Protein AF-A0A060C9I7-F1 (afdb_monomer)

Radius of gyration: 13.6 Å; Cα contacts (8 Å, |Δi|>4): 96; chains: 1; bounding box: 38×22×38 Å

Nearest PDB structures (foldseek):
  5wb4-assembly1_E  TM=7.061E-01  e=2.476E+00  Thermoanaerobacter italicus Ab9

pLDDT: mean 88.02, std 13.49, range [33.12, 97.06]

Secondary structure (DSSP, 8-state):
--------EEEETTEEEE--SSHHHHHHHHSGGG-PPPS-EEEE-HHHHHHHHH-HHHHHHHHH-SEEEE-SHHHHHHHHHHTT-

Solvent-accessible surface area (backbone atoms only — not comparable to full-atom values): 5157 Å² total; per-residue (Å²): 131,84,74,78,76,80,68,48,73,42,77,56,92,91,46,70,26,46,50,63,92,44,70,67,56,42,48,50,69,44,33,54,90,85,43,74,66,83,79,44,79,44,78,40,30,62,68,55,60,53,47,41,74,76,32,66,71,57,29,53,57,58,68,70,37,77,37,36,30,67,30,62,70,67,37,50,49,51,51,59,58,62,72,73,110

Structure (mmCIF, N/CA/C/O backbone):
data_AF-A0A060C9I7-F1
#
_entry.id   AF-A0A060C9I7-F1
#
loop_
_atom_site.group_PDB
_atom_site.id
_atom_site.type_symbol
_atom_site.label_atom_id
_atom_site.label_alt_id
_atom_site.label_comp_id
_atom_site.label_asym_id
_atom_site.label_entity_id
_atom_site.label_seq_id
_atom_site.pdbx_PDB_ins_code
_atom_site.Cartn_x
_atom_site.Cartn_y
_atom_site.Cartn_z
_atom_site.occupancy
_atom_site.B_iso_or_equiv
_atom_site.auth_seq_id
_atom_site.auth_comp_id
_atom_site.auth_asym_id
_atom_site.auth_atom_id
_atom_site.pdbx_PDB_model_num
ATOM 1 N N . MET A 1 1 ? 21.966 -9.044 -16.189 1.00 33.12 1 MET A N 1
ATOM 2 C CA . MET A 1 1 ? 21.127 -9.661 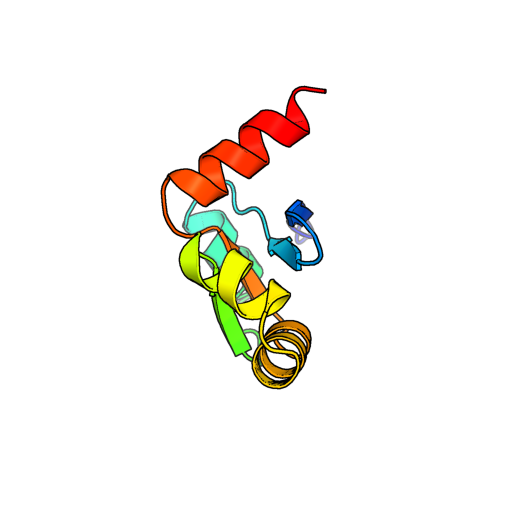-15.138 1.00 33.12 1 MET A CA 1
ATOM 3 C C . MET A 1 1 ? 20.206 -8.572 -14.609 1.00 33.12 1 MET A C 1
ATOM 5 O O . MET A 1 1 ? 20.721 -7.594 -14.089 1.00 33.12 1 MET A O 1
ATOM 9 N N . LYS A 1 2 ? 18.886 -8.650 -14.841 1.00 37.62 2 LYS A N 1
ATOM 10 C CA . LYS A 1 2 ? 17.940 -7.695 -14.239 1.00 37.62 2 LYS A CA 1
ATOM 11 C C . LYS A 1 2 ? 17.901 -8.005 -12.750 1.00 37.62 2 LYS A C 1
ATOM 13 O O . LYS A 1 2 ? 17.399 -9.056 -12.368 1.00 37.62 2 LYS A O 1
ATOM 18 N N . THR A 1 3 ? 18.494 -7.140 -11.939 1.00 41.34 3 THR A N 1
ATOM 19 C CA . THR A 1 3 ? 18.332 -7.167 -10.490 1.00 41.34 3 THR A CA 1
ATOM 20 C C . THR A 1 3 ? 16.833 -7.148 -10.227 1.00 41.34 3 THR A C 1
ATOM 22 O O . THR A 1 3 ? 16.171 -6.178 -10.588 1.00 41.34 3 THR A O 1
ATOM 25 N N . THR A 1 4 ? 16.274 -8.230 -9.689 1.00 50.53 4 THR A N 1
ATOM 26 C CA . THR A 1 4 ? 14.925 -8.199 -9.128 1.00 50.53 4 THR A CA 1
ATOM 27 C C . THR A 1 4 ? 14.958 -7.108 -8.068 1.00 50.53 4 THR A C 1
ATOM 29 O O . THR A 1 4 ? 15.598 -7.273 -7.031 1.00 50.53 4 THR A O 1
ATOM 32 N N . LEU A 1 5 ? 14.402 -5.940 -8.386 1.00 67.00 5 LEU A N 1
ATOM 33 C CA . LEU A 1 5 ? 14.350 -4.807 -7.476 1.00 67.00 5 LEU A CA 1
ATOM 34 C C . LEU A 1 5 ? 13.424 -5.220 -6.344 1.00 67.00 5 LEU A C 1
ATOM 36 O O . 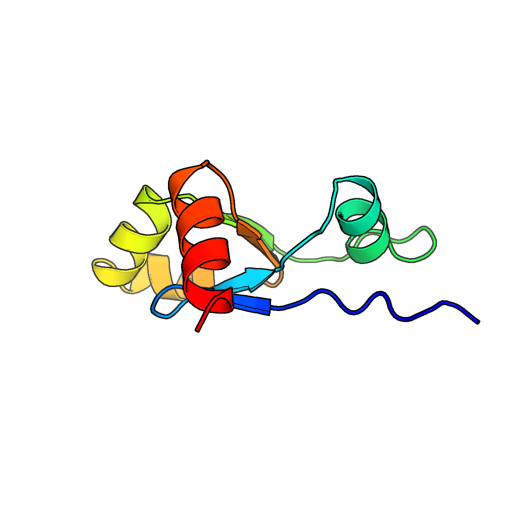LEU A 1 5 ? 12.205 -5.215 -6.489 1.00 67.00 5 LEU A O 1
ATOM 40 N N . MET A 1 6 ? 14.020 -5.703 -5.259 1.00 82.06 6 MET A N 1
ATOM 41 C CA . MET A 1 6 ? 13.282 -6.151 -4.096 1.00 82.06 6 MET A CA 1
ATOM 42 C C . MET A 1 6 ? 12.574 -4.927 -3.511 1.00 82.06 6 MET A C 1
ATOM 44 O O . MET A 1 6 ? 13.213 -4.038 -2.944 1.00 82.06 6 MET A O 1
ATOM 48 N N . VAL A 1 7 ? 11.259 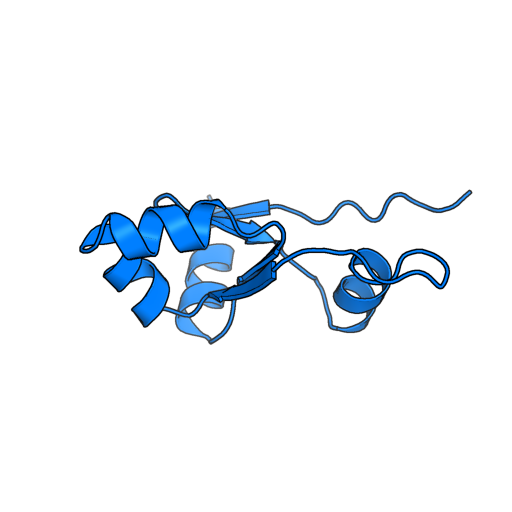-4.851 -3.710 1.00 90.50 7 VAL A N 1
ATOM 49 C CA . VAL A 1 7 ? 10.433 -3.804 -3.115 1.00 90.50 7 VAL A CA 1
ATOM 50 C C . VAL A 1 7 ? 10.151 -4.231 -1.675 1.00 90.50 7 VAL A C 1
ATOM 52 O O . VAL A 1 7 ? 9.528 -5.273 -1.480 1.00 90.50 7 VAL A O 1
ATOM 55 N N . PRO A 1 8 ? 10.634 -3.498 -0.656 1.00 91.56 8 PRO A N 1
ATOM 56 C CA . PRO A 1 8 ? 10.325 -3.834 0.723 1.00 91.56 8 PRO A CA 1
ATOM 57 C C . PRO A 1 8 ? 8.826 -3.672 0.972 1.00 91.56 8 PRO A C 1
ATOM 59 O O . PRO A 1 8 ? 8.204 -2.731 0.480 1.00 91.56 8 PRO A O 1
ATOM 62 N N . GLU A 1 9 ? 8.269 -4.562 1.781 1.00 92.88 9 GLU A N 1
ATOM 63 C CA . GLU A 1 9 ? 6.901 -4.456 2.272 1.00 92.88 9 GLU A CA 1
ATOM 64 C C . GLU A 1 9 ? 6.902 -4.045 3.740 1.00 92.88 9 GLU A C 1
ATOM 66 O O . GLU A 1 9 ? 7.684 -4.537 4.557 1.00 92.88 9 GLU A O 1
ATOM 71 N N . TYR A 1 10 ? 6.000 -3.133 4.080 1.00 92.50 10 TYR A N 1
ATOM 72 C CA . TYR A 1 10 ? 5.807 -2.642 5.429 1.00 92.50 10 TYR A CA 1
ATOM 73 C C . TYR A 1 10 ? 4.384 -2.912 5.872 1.00 92.50 10 TYR A C 1
ATOM 75 O O . TYR A 1 10 ? 3.423 -2.529 5.205 1.00 92.50 10 TYR A O 1
ATOM 83 N N . ARG A 1 11 ? 4.251 -3.525 7.045 1.00 92.00 11 ARG A N 1
ATOM 84 C CA . ARG A 1 11 ? 2.947 -3.739 7.654 1.00 92.00 11 ARG A CA 1
ATOM 85 C C . ARG A 1 11 ? 2.527 -2.514 8.454 1.00 92.00 11 ARG A C 1
ATOM 87 O O . ARG A 1 11 ? 3.223 -2.094 9.384 1.00 92.00 11 ARG A O 1
ATOM 94 N N . ILE A 1 12 ? 1.361 -1.974 8.119 1.00 90.56 12 ILE A N 1
ATOM 95 C CA . ILE A 1 12 ? 0.676 -0.940 8.893 1.00 90.56 12 ILE A CA 1
ATOM 96 C C . ILE A 1 12 ? -0.677 -1.514 9.278 1.00 90.56 12 ILE A C 1
ATOM 98 O O . ILE A 1 12 ? -1.531 -1.724 8.422 1.00 90.56 12 ILE A O 1
ATOM 102 N N . ARG A 1 13 ? -0.866 -1.789 10.574 1.00 89.94 13 ARG A N 1
ATOM 103 C CA . ARG A 1 13 ? -2.051 -2.504 11.073 1.00 89.94 13 ARG A CA 1
ATOM 104 C C . ARG A 1 13 ? -2.211 -3.853 10.351 1.00 89.94 13 ARG A C 1
ATOM 106 O O . ARG A 1 13 ? -1.372 -4.744 10.519 1.00 89.94 13 ARG A O 1
ATOM 113 N N . HIS A 1 14 ? -3.271 -4.010 9.565 1.00 91.00 14 HIS A N 1
ATOM 114 C CA . HIS A 1 14 ? -3.570 -5.208 8.787 1.00 91.00 14 HIS A CA 1
ATOM 115 C C . HIS A 1 14 ? -3.172 -5.092 7.304 1.00 91.00 14 HIS A C 1
ATOM 117 O O . HIS A 1 14 ? -3.223 -6.099 6.609 1.00 91.00 14 HIS A O 1
ATO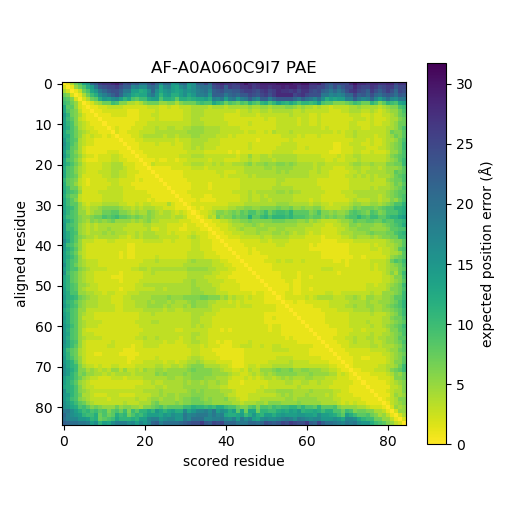M 123 N N . LEU A 1 15 ? -2.723 -3.920 6.840 1.00 93.88 15 LEU A N 1
ATOM 124 C CA . LEU A 1 15 ? -2.359 -3.675 5.443 1.00 93.88 15 LEU A CA 1
ATOM 125 C C . LEU A 1 15 ? -0.865 -3.916 5.193 1.00 93.88 15 LEU A C 1
ATOM 127 O O . LEU A 1 15 ? -0.014 -3.461 5.967 1.00 93.88 15 LEU A O 1
ATOM 131 N N . ASN A 1 16 ? -0.558 -4.566 4.069 1.00 93.88 16 ASN A N 1
ATOM 132 C CA . ASN A 1 16 ? 0.795 -4.671 3.523 1.00 93.88 16 ASN A CA 1
ATOM 133 C C . ASN A 1 16 ? 1.009 -3.567 2.488 1.00 93.88 16 ASN A C 1
ATOM 135 O O . ASN A 1 16 ? 0.230 -3.432 1.542 1.00 93.88 16 ASN A O 1
ATOM 139 N N . ILE A 1 17 ? 2.051 -2.765 2.694 1.00 93.94 17 ILE A N 1
ATOM 140 C CA . ILE A 1 17 ? 2.331 -1.563 1.913 1.00 93.94 17 ILE A CA 1
ATOM 141 C C . ILE A 1 17 ? 3.706 -1.677 1.261 1.00 93.94 17 ILE A C 1
ATOM 143 O O . ILE A 1 17 ? 4.714 -1.841 1.948 1.00 93.94 17 ILE A O 1
ATOM 147 N N . LEU A 1 18 ? 3.755 -1.519 -0.056 1.00 94.56 18 LEU A N 1
ATOM 148 C CA . LEU A 1 18 ? 4.974 -1.446 -0.849 1.00 94.56 18 LEU A CA 1
ATOM 149 C C . LEU A 1 18 ? 5.753 -0.167 -0.530 1.00 94.56 18 LEU A C 1
ATOM 151 O O . LEU A 1 18 ? 5.219 0.946 -0.493 1.00 94.56 18 LEU A O 1
ATOM 155 N N . GLY A 1 19 ? 7.050 -0.340 -0.312 1.00 90.50 19 GLY A N 1
ATOM 156 C CA . GLY A 1 19 ? 7.984 0.702 0.066 1.00 90.50 19 GLY A CA 1
ATOM 157 C C . GLY A 1 19 ? 8.943 1.075 -1.054 1.00 90.50 19 GLY A C 1
ATOM 158 O O . GLY A 1 19 ? 10.051 0.549 -1.140 1.00 90.50 19 GLY A O 1
ATOM 159 N N . TRP A 1 20 ? 8.588 2.046 -1.890 1.00 91.44 20 TRP A N 1
ATOM 160 C CA . TRP A 1 20 ? 9.538 2.556 -2.877 1.00 91.44 20 TRP A CA 1
ATOM 161 C C . TRP A 1 20 ? 10.466 3.617 -2.283 1.00 91.44 20 TRP A C 1
ATOM 163 O O . TRP A 1 20 ? 10.022 4.583 -1.667 1.00 91.44 20 TRP A O 1
ATOM 173 N N . ARG A 1 21 ? 11.778 3.471 -2.512 1.00 87.44 21 ARG A N 1
ATOM 174 C CA . ARG A 1 21 ? 12.787 4.459 -2.088 1.00 87.44 21 ARG A CA 1
ATOM 175 C C . ARG A 1 21 ? 12.638 5.818 -2.783 1.00 87.44 21 ARG A C 1
ATOM 177 O O . ARG A 1 21 ? 13.022 6.834 -2.213 1.00 87.44 21 ARG A O 1
ATOM 184 N N . ASN A 1 22 ? 12.141 5.827 -4.020 1.00 89.38 22 ASN A N 1
ATOM 185 C CA . ASN A 1 22 ? 11.891 7.010 -4.843 1.00 89.38 22 ASN A CA 1
ATOM 186 C C . ASN A 1 22 ? 10.984 6.650 -6.037 1.00 89.38 22 ASN A C 1
ATOM 188 O O . ASN A 1 22 ? 10.666 5.480 -6.254 1.00 89.38 22 ASN A O 1
ATOM 192 N N . MET A 1 23 ? 10.608 7.661 -6.826 1.00 90.69 23 MET A N 1
ATOM 193 C CA . MET A 1 23 ? 9.761 7.500 -8.015 1.00 90.69 23 MET A CA 1
ATOM 194 C C . MET A 1 23 ? 10.374 6.558 -9.061 1.00 90.69 23 MET A C 1
ATOM 196 O O . MET A 1 23 ? 9.663 5.740 -9.633 1.00 90.69 23 MET A O 1
ATOM 200 N N . ALA A 1 24 ? 11.691 6.629 -9.290 1.00 91.62 24 ALA A N 1
ATOM 201 C CA . ALA A 1 24 ? 12.363 5.766 -10.263 1.00 91.62 24 ALA A CA 1
ATOM 202 C C . ALA A 1 24 ? 12.216 4.284 -9.890 1.00 91.62 24 ALA A C 1
ATOM 204 O O . ALA A 1 24 ? 11.851 3.473 -10.731 1.00 91.62 24 ALA A O 1
ATOM 205 N N . HIS A 1 25 ? 12.389 3.949 -8.610 1.00 91.56 25 HIS A N 1
ATOM 206 C CA . HIS A 1 25 ? 12.187 2.590 -8.112 1.00 91.56 25 HIS A CA 1
ATOM 207 C C . HIS A 1 25 ? 10.735 2.118 -8.265 1.00 91.56 25 HIS A C 1
ATOM 209 O O . HIS A 1 25 ? 10.504 0.960 -8.601 1.00 91.56 25 HIS A O 1
ATOM 215 N N . ALA A 1 26 ? 9.761 3.011 -8.052 1.00 92.12 26 ALA A N 1
ATOM 216 C CA . ALA A 1 26 ? 8.354 2.703 -8.292 1.00 92.12 26 ALA A CA 1
ATOM 217 C C . ALA A 1 26 ? 8.110 2.360 -9.767 1.00 92.12 26 ALA A C 1
ATOM 219 O O . ALA A 1 26 ? 7.579 1.292 -10.065 1.00 92.12 26 ALA A O 1
ATOM 220 N N . LEU A 1 27 ? 8.576 3.213 -10.684 1.00 92.19 27 LEU A N 1
ATOM 221 C CA . LEU A 1 27 ? 8.434 3.006 -12.126 1.00 92.19 27 LEU A CA 1
ATOM 222 C C . LEU A 1 27 ? 9.134 1.731 -12.599 1.00 92.19 27 LEU A C 1
ATOM 224 O O . LEU A 1 27 ? 8.541 0.961 -13.341 1.00 92.19 27 LEU A O 1
ATOM 228 N N . GLU A 1 28 ? 10.354 1.460 -12.138 1.00 91.56 28 GLU A N 1
ATOM 229 C CA . GLU A 1 28 ? 11.069 0.228 -12.489 1.00 91.56 28 GLU A CA 1
ATOM 230 C C . GLU A 1 28 ? 10.332 -1.032 -12.003 1.00 91.56 28 GLU A C 1
ATOM 232 O O . GLU A 1 28 ? 10.360 -2.056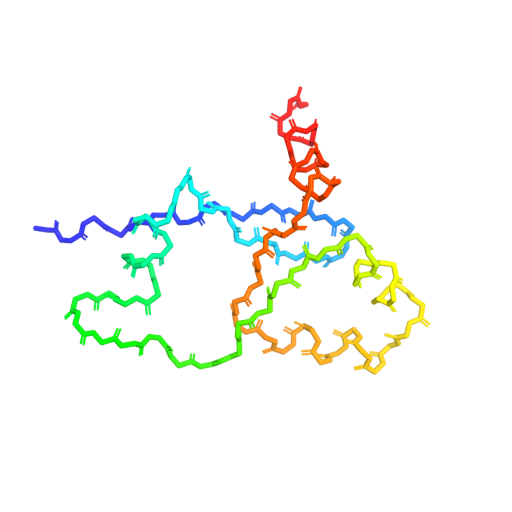 -12.686 1.00 91.56 28 GLU A O 1
ATOM 237 N N . SER A 1 29 ? 9.654 -0.956 -10.850 1.00 91.94 29 SER A N 1
ATOM 238 C CA . SER A 1 29 ? 8.877 -2.075 -10.300 1.00 91.94 29 SER A CA 1
ATOM 239 C C . SER A 1 29 ? 7.499 -2.261 -10.952 1.00 91.94 29 SER A C 1
ATOM 241 O O . SER A 1 29 ? 7.038 -3.392 -11.082 1.00 91.94 29 SER A O 1
ATOM 243 N N . LEU A 1 30 ? 6.847 -1.172 -11.378 1.00 92.81 30 LEU A N 1
ATOM 244 C CA . LEU A 1 30 ? 5.518 -1.188 -12.004 1.00 92.81 30 LEU A CA 1
ATOM 245 C C . LEU A 1 30 ? 5.579 -1.314 -13.531 1.00 92.81 30 LEU A C 1
ATOM 247 O O . LEU A 1 30 ? 4.588 -1.676 -14.154 1.00 92.81 30 LEU A O 1
ATOM 251 N N . TRP A 1 31 ? 6.724 -1.012 -14.141 1.00 92.81 31 TRP A N 1
ATOM 252 C CA . TRP A 1 31 ? 6.961 -1.101 -15.581 1.00 92.81 31 TRP A CA 1
ATOM 253 C C . TRP A 1 31 ? 8.243 -1.903 -15.885 1.00 92.81 31 TRP A C 1
ATOM 255 O O . TRP A 1 31 ? 9.177 -1.400 -16.528 1.00 92.81 31 TRP A O 1
ATOM 265 N N . PRO A 1 32 ? 8.364 -3.156 -15.404 1.00 88.94 32 PRO A N 1
ATOM 266 C CA . PRO A 1 32 ? 9.594 -3.916 -15.555 1.00 88.94 32 PRO A CA 1
ATOM 267 C C . PRO A 1 32 ? 9.869 -4.230 -17.029 1.00 88.94 32 PRO A C 1
ATOM 269 O O . PRO A 1 32 ? 9.223 -5.062 -17.661 1.00 88.94 32 PRO A O 1
ATOM 272 N N . GLY A 1 33 ? 10.908 -3.607 -17.586 1.00 84.81 33 GLY A N 1
ATOM 273 C CA . GLY A 1 33 ? 11.388 -3.940 -18.926 1.00 84.81 33 GLY A CA 1
ATOM 274 C C . GLY A 1 33 ? 10.464 -3.563 -20.074 1.00 84.81 33 GLY A C 1
ATOM 275 O O . GLY A 1 33 ? 10.475 -4.277 -21.071 1.00 84.81 33 GLY A O 1
ATOM 276 N N . GLY A 1 34 ? 9.693 -2.485 -19.950 1.00 86.81 34 GLY A N 1
ATOM 277 C CA . GLY A 1 34 ? 8.854 -2.018 -21.054 1.00 86.81 34 GLY A CA 1
ATOM 278 C C . GLY A 1 34 ? 7.387 -2.444 -20.967 1.00 86.81 34 GLY A C 1
ATOM 279 O O . GLY A 1 34 ? 6.624 -2.096 -21.860 1.00 86.81 34 GLY A O 1
ATOM 280 N N . VAL A 1 35 ? 6.994 -3.199 -19.936 1.00 89.69 35 VAL A N 1
ATOM 281 C CA . VAL A 1 35 ? 5.644 -3.763 -19.807 1.00 89.69 35 VAL A CA 1
ATOM 282 C C . VAL A 1 35 ? 5.017 -3.299 -18.499 1.00 89.69 35 VAL A C 1
ATOM 284 O O . VAL A 1 35 ? 5.599 -3.526 -17.441 1.00 89.69 35 VAL A O 1
ATOM 287 N N . LEU A 1 36 ? 3.831 -2.683 -18.565 1.00 91.62 36 LEU A N 1
ATOM 288 C CA . LEU A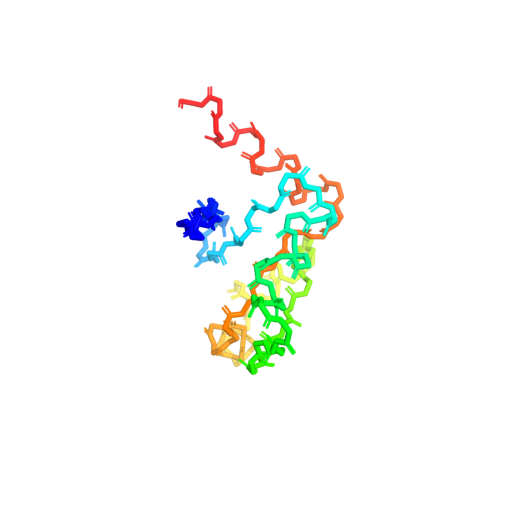 1 36 ? 3.070 -2.293 -17.374 1.00 91.62 36 LEU A CA 1
ATOM 289 C C . LEU A 1 36 ? 2.580 -3.524 -16.615 1.00 91.62 36 LEU A C 1
ATOM 291 O O . LEU A 1 36 ? 1.938 -4.410 -17.188 1.00 91.62 36 LEU A O 1
ATOM 295 N N . CYS A 1 37 ? 2.801 -3.519 -15.310 1.00 92.00 37 CYS A N 1
ATOM 296 C CA . CYS A 1 37 ? 2.132 -4.398 -14.372 1.00 92.00 37 CYS A CA 1
ATOM 297 C C . CYS A 1 37 ? 0.609 -4.195 -14.431 1.00 92.00 37 CYS A C 1
ATOM 299 O O . CYS A 1 37 ? 0.116 -3.069 -14.410 1.00 92.00 37 CYS A O 1
ATOM 301 N N . LYS A 1 38 ? -0.151 -5.290 -14.507 1.00 94.06 38 LYS A N 1
ATOM 302 C CA . LYS A 1 38 ? -1.621 -5.255 -14.497 1.00 94.06 38 LYS A CA 1
ATOM 303 C C . LYS A 1 38 ? -2.137 -5.372 -13.068 1.00 94.06 38 LYS A C 1
ATOM 305 O O . LYS A 1 38 ? -1.517 -6.057 -12.264 1.00 94.06 38 LYS A O 1
ATOM 310 N N . GLY A 1 39 ? -3.284 -4.761 -12.795 1.00 93.56 39 GLY A N 1
ATOM 311 C CA . GLY A 1 39 ? -3.942 -4.822 -11.492 1.00 93.56 39 GLY A CA 1
ATOM 312 C C . GLY A 1 39 ? -4.359 -3.445 -10.995 1.00 93.56 39 GLY A C 1
ATOM 313 O O . GLY A 1 39 ? -4.348 -2.463 -11.742 1.00 93.56 39 GLY A O 1
ATOM 314 N N . THR A 1 40 ? -4.714 -3.388 -9.719 1.00 95.88 40 THR A N 1
ATOM 315 C CA . THR A 1 40 ? -5.150 -2.181 -9.024 1.00 95.88 40 THR A CA 1
ATOM 316 C C . THR A 1 40 ? -4.012 -1.625 -8.179 1.00 95.88 40 THR A C 1
ATOM 318 O O . THR A 1 40 ? -3.426 -2.321 -7.348 1.00 95.88 40 THR A O 1
ATOM 321 N N . LEU A 1 41 ? -3.717 -0.341 -8.383 1.00 95.25 41 LEU A N 1
ATOM 322 C CA . LEU A 1 41 ? -2.772 0.424 -7.579 1.00 95.25 41 LEU A CA 1
ATOM 323 C C . LEU A 1 41 ? -3.536 1.370 -6.651 1.00 95.25 41 LEU A C 1
ATOM 325 O O . LEU A 1 41 ? -4.257 2.249 -7.119 1.00 95.25 41 LEU A O 1
ATOM 329 N N . ILE A 1 42 ? -3.348 1.216 -5.343 1.00 96.00 42 ILE A N 1
ATOM 330 C CA . ILE A 1 42 ? -4.000 2.037 -4.322 1.00 96.00 42 ILE A CA 1
ATOM 331 C C . ILE A 1 42 ? -2.965 2.868 -3.563 1.00 96.00 42 ILE A C 1
ATOM 333 O O . ILE A 1 42 ? -2.017 2.342 -2.974 1.00 96.00 42 ILE A O 1
ATOM 337 N N . ALA A 1 43 ? -3.207 4.177 -3.527 1.00 95.38 43 ALA A N 1
ATOM 338 C CA . ALA A 1 43 ? -2.547 5.111 -2.626 1.00 95.38 43 ALA A CA 1
ATOM 339 C C . ALA A 1 43 ? -3.179 5.016 -1.228 1.00 95.38 43 ALA A C 1
ATOM 341 O O . ALA A 1 43 ? -4.342 5.380 -1.039 1.00 95.38 43 ALA A O 1
ATOM 342 N N . ILE A 1 44 ? -2.427 4.521 -0.247 1.00 96.19 44 ILE A N 1
ATOM 343 C CA . ILE A 1 44 ? -2.883 4.338 1.133 1.00 96.19 44 ILE A CA 1
ATOM 344 C C . ILE A 1 44 ? -2.434 5.524 1.983 1.00 96.19 44 ILE A C 1
ATOM 346 O O . ILE A 1 44 ? -1.268 5.631 2.363 1.00 96.19 44 ILE A O 1
ATOM 350 N N . ASN A 1 45 ? -3.390 6.386 2.316 1.00 94.00 45 ASN A N 1
ATOM 351 C CA . ASN A 1 45 ? -3.256 7.468 3.287 1.00 94.00 45 ASN A CA 1
ATOM 352 C C . ASN A 1 45 ? -3.912 7.089 4.632 1.00 94.00 45 ASN A C 1
ATOM 354 O O . ASN A 1 45 ? -4.464 6.002 4.790 1.00 94.00 45 ASN A O 1
ATOM 358 N N . ALA A 1 46 ? -3.820 7.969 5.635 1.00 93.38 46 ALA A N 1
ATOM 359 C CA . ALA A 1 46 ? -4.243 7.645 7.002 1.00 93.38 46 ALA A CA 1
ATOM 360 C C . ALA A 1 46 ? -5.747 7.349 7.122 1.00 93.38 46 ALA A C 1
ATOM 362 O O . ALA A 1 46 ? -6.123 6.416 7.820 1.00 93.38 46 ALA A O 1
ATOM 363 N N . GLU A 1 47 ? -6.590 8.106 6.420 1.00 94.88 47 GLU A N 1
ATOM 364 C CA . GLU A 1 47 ? -8.040 7.872 6.377 1.00 94.88 47 GLU A CA 1
ATOM 365 C C . GLU A 1 47 ? -8.372 6.470 5.847 1.00 94.88 47 GLU A C 1
ATOM 367 O O . GLU A 1 47 ? -9.210 5.794 6.430 1.00 94.88 47 GLU A O 1
ATOM 372 N N . LYS A 1 48 ? -7.673 5.982 4.810 1.00 94.94 48 LYS A N 1
ATOM 373 C CA . LYS A 1 48 ? -7.941 4.659 4.231 1.00 94.94 48 LYS A CA 1
ATOM 374 C C . LYS A 1 48 ? -7.572 3.546 5.194 1.00 94.94 48 LYS A C 1
ATOM 376 O O . LYS A 1 48 ? -8.315 2.582 5.285 1.00 94.94 48 LYS A O 1
ATOM 381 N N . VAL A 1 49 ? -6.483 3.710 5.951 1.00 94.06 49 VAL A N 1
ATOM 382 C CA . VAL A 1 49 ? -6.124 2.764 7.018 1.00 94.06 49 VAL A CA 1
ATOM 383 C C . VAL A 1 49 ? -7.265 2.642 8.030 1.00 94.06 49 VAL A C 1
ATOM 385 O O . VAL A 1 49 ? -7.629 1.528 8.384 1.00 94.06 49 VAL A O 1
ATOM 388 N N . LEU A 1 50 ? -7.848 3.766 8.459 1.00 94.94 50 LEU A N 1
ATOM 389 C CA . LEU A 1 50 ? -8.935 3.767 9.443 1.00 94.94 50 LEU A CA 1
ATOM 390 C C . LEU A 1 50 ? -10.226 3.172 8.862 1.00 94.94 50 LEU A C 1
ATOM 392 O O . LEU A 1 50 ? -10.811 2.283 9.466 1.00 94.94 50 LEU A O 1
ATOM 396 N N . VAL A 1 51 ? -10.623 3.574 7.651 1.00 96.38 51 VAL A N 1
ATOM 397 C CA . VAL A 1 51 ? -11.841 3.052 7.005 1.00 96.38 51 VAL A CA 1
ATOM 398 C C . VAL A 1 51 ? -11.763 1.539 6.789 1.00 96.38 51 VAL A C 1
ATOM 400 O O . VAL A 1 51 ? -12.755 0.851 6.990 1.00 96.38 51 VAL A O 1
ATOM 403 N N . THR A 1 52 ? -10.594 0.990 6.444 1.00 95.88 52 THR A N 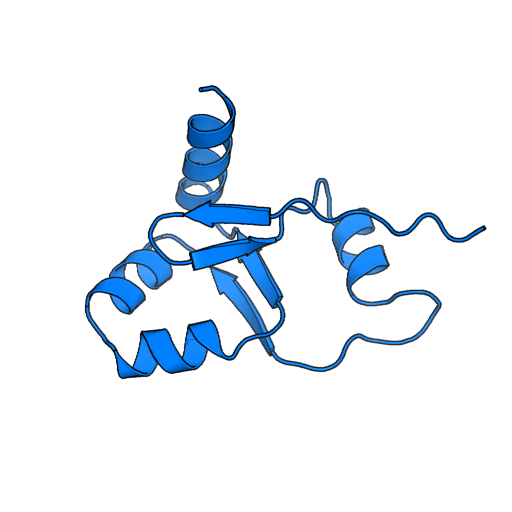1
ATOM 404 C CA . THR A 1 52 ? -10.425 -0.471 6.317 1.00 95.88 52 THR A CA 1
ATOM 405 C C . THR A 1 52 ? -10.498 -1.226 7.649 1.00 95.88 52 THR A C 1
ATOM 407 O O . THR A 1 52 ? -10.660 -2.443 7.650 1.00 95.88 52 THR A O 1
ATOM 410 N N . GLU A 1 53 ? -10.351 -0.546 8.792 1.00 93.94 53 GLU A N 1
ATOM 411 C CA . GLU A 1 53 ? -10.590 -1.156 10.108 1.00 93.94 53 GLU A CA 1
ATOM 412 C C . GLU A 1 53 ? -12.091 -1.207 10.438 1.00 93.94 53 GLU A C 1
ATOM 414 O O . GLU A 1 53 ? -12.530 -2.172 11.064 1.00 93.94 53 GLU A O 1
ATOM 419 N N . ASP A 1 54 ? -12.860 -0.219 9.974 1.00 96.12 54 ASP A N 1
ATOM 420 C CA . ASP A 1 54 ? -14.280 -0.052 10.308 1.00 96.12 54 ASP A CA 1
ATOM 421 C C . ASP A 1 54 ? -15.241 -0.697 9.287 1.00 96.12 54 ASP A C 1
ATOM 423 O O . ASP A 1 54 ? -16.357 -1.076 9.649 1.00 96.12 54 ASP A O 1
ATOM 427 N N . ASP A 1 55 ? -14.829 -0.846 8.023 1.00 97.06 55 ASP A N 1
ATOM 428 C CA . ASP A 1 55 ? -15.662 -1.354 6.926 1.00 97.06 55 ASP A CA 1
ATOM 429 C C . ASP A 1 55 ? -15.027 -2.573 6.233 1.00 97.06 55 ASP A C 1
ATOM 431 O O . ASP A 1 55 ? -14.022 -2.477 5.520 1.00 97.06 55 ASP A O 1
ATOM 435 N N . ASN A 1 56 ? -15.665 -3.736 6.407 1.00 95.12 56 ASN A N 1
ATOM 436 C CA . ASN A 1 56 ? -15.213 -5.000 5.824 1.00 95.12 56 ASN A CA 1
ATOM 437 C C . ASN A 1 56 ? -15.280 -5.021 4.291 1.00 95.12 56 ASN A C 1
ATOM 439 O O . ASN A 1 56 ? -14.406 -5.617 3.670 1.00 95.12 56 ASN A O 1
ATOM 443 N N . ALA A 1 57 ? -16.266 -4.372 3.667 1.00 96.12 57 ALA A N 1
ATOM 444 C CA . ALA A 1 57 ? -16.380 -4.362 2.209 1.00 96.12 57 ALA A CA 1
ATOM 445 C C . ALA A 1 57 ? -15.249 -3.535 1.583 1.00 96.12 57 ALA A C 1
ATOM 447 O O . ALA A 1 57 ? -14.645 -3.935 0.585 1.00 96.12 57 ALA A O 1
ATOM 448 N N . ILE A 1 58 ? -14.906 -2.403 2.206 1.00 95.44 58 ILE A N 1
ATOM 449 C CA . ILE A 1 58 ? -13.747 -1.604 1.791 1.00 95.44 58 ILE A CA 1
ATOM 450 C C . ILE A 1 58 ? -12.447 -2.358 2.055 1.00 95.44 58 ILE A C 1
ATOM 452 O O . ILE A 1 58 ? -11.547 -2.339 1.214 1.00 95.44 58 ILE A O 1
ATOM 456 N N . ARG A 1 59 ? -12.344 -3.054 3.189 1.00 95.62 59 ARG A N 1
ATOM 457 C CA . ARG A 1 59 ? -11.184 -3.890 3.494 1.00 95.62 59 ARG A CA 1
ATOM 458 C C . ARG A 1 59 ? -10.966 -4.975 2.446 1.00 95.62 59 ARG A C 1
ATOM 460 O O . ARG A 1 59 ? -9.857 -5.085 1.938 1.00 95.62 59 ARG A O 1
ATOM 467 N N . GLU A 1 60 ? -12.005 -5.721 2.082 1.00 95.50 60 GLU A N 1
ATOM 468 C CA . GLU A 1 60 ? -11.928 -6.751 1.041 1.00 95.50 60 GLU A CA 1
ATOM 469 C C . GLU A 1 60 ? -11.487 -6.157 -0.303 1.00 95.50 60 GLU A C 1
ATOM 471 O O . GLU A 1 60 ? -10.589 -6.694 -0.952 1.00 95.50 60 GLU 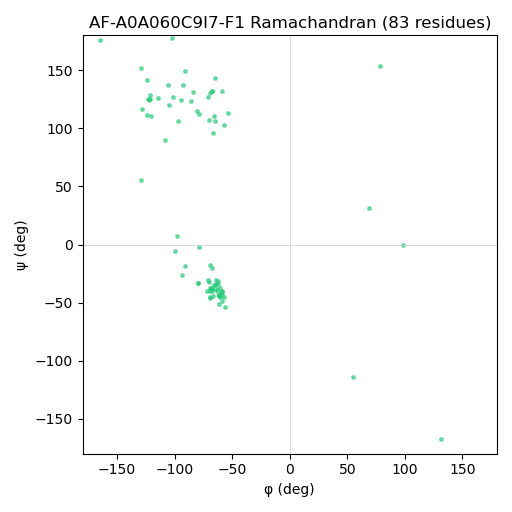A O 1
ATOM 476 N N . LEU A 1 61 ? -12.037 -5.000 -0.690 1.00 95.00 61 LEU A N 1
ATOM 477 C CA . LEU A 1 61 ? -11.641 -4.305 -1.917 1.00 95.00 61 LEU A CA 1
ATOM 478 C C . LEU A 1 61 ? -10.159 -3.901 -1.906 1.00 95.00 61 LEU A C 1
ATOM 480 O O . LEU A 1 61 ? -9.456 -4.063 -2.904 1.00 95.00 61 LEU A O 1
ATOM 484 N N . VAL A 1 62 ? -9.674 -3.373 -0.780 1.00 95.44 62 VAL A N 1
ATOM 485 C CA . VAL A 1 62 ? -8.267 -2.986 -0.619 1.00 95.44 62 VAL A CA 1
ATOM 486 C C . VAL A 1 62 ? -7.362 -4.217 -0.583 1.00 95.44 62 VAL A C 1
ATOM 488 O O . VAL A 1 62 ? -6.266 -4.190 -1.147 1.00 95.44 62 VAL A O 1
ATOM 491 N N . ASP A 1 63 ? -7.800 -5.310 0.036 1.00 93.88 63 ASP A N 1
ATOM 492 C CA . ASP A 1 63 ? -7.047 -6.559 0.116 1.00 93.88 63 ASP A CA 1
ATOM 493 C C . ASP A 1 63 ? -6.853 -7.200 -1.266 1.00 93.88 63 ASP A C 1
ATOM 495 O O . ASP A 1 63 ? -5.752 -7.681 -1.542 1.00 93.88 63 ASP A O 1
ATOM 499 N N . LEU A 1 64 ? -7.837 -7.080 -2.165 1.00 95.38 64 LEU A N 1
ATOM 500 C CA . LEU A 1 64 ? -7.751 -7.542 -3.557 1.00 95.38 64 LEU A CA 1
ATOM 501 C C . LEU A 1 64 ? -6.755 -6.758 -4.426 1.00 95.38 64 LEU A C 1
ATOM 503 O O . LEU A 1 64 ? -6.326 -7.271 -5.456 1.00 95.38 64 LEU A O 1
ATOM 507 N N . ALA A 1 65 ? -6.372 -5.538 -4.041 1.00 95.88 65 ALA A N 1
ATOM 508 C CA . ALA A 1 65 ? -5.429 -4.750 -4.827 1.00 95.88 65 ALA A CA 1
ATOM 509 C C . ALA A 1 65 ? -4.011 -5.336 -4.787 1.00 95.88 65 ALA A C 1
ATOM 511 O O . ALA A 1 65 ? -3.444 -5.568 -3.714 1.00 95.88 65 ALA A O 1
ATOM 512 N N . GLU A 1 66 ? -3.413 -5.497 -5.964 1.00 94.62 66 GLU A N 1
ATOM 513 C CA . GLU A 1 66 ? -2.075 -6.058 -6.151 1.00 94.62 66 GLU A CA 1
ATOM 514 C C . GLU A 1 66 ? -0.977 -5.104 -5.678 1.00 94.62 66 GLU A C 1
ATOM 516 O O . GLU A 1 66 ? 0.073 -5.542 -5.206 1.00 94.62 66 GLU A O 1
ATOM 521 N N . TYR A 1 67 ? -1.216 -3.793 -5.774 1.00 95.19 67 TYR A N 1
ATOM 522 C CA . TYR A 1 67 ? -0.230 -2.782 -5.421 1.00 95.19 67 TYR A CA 1
ATOM 523 C C . TYR A 1 67 ? -0.830 -1.771 -4.447 1.00 95.19 67 TYR A C 1
ATOM 525 O O . TYR A 1 67 ? -1.745 -1.020 -4.770 1.00 95.19 67 TYR A O 1
ATOM 533 N N . LYS A 1 68 ? -0.277 -1.711 -3.239 1.00 96.06 68 LYS A N 1
ATOM 534 C CA . LYS A 1 68 ? -0.651 -0.752 -2.193 1.00 96.06 68 LYS A CA 1
ATOM 535 C C . LYS A 1 68 ? 0.590 0.030 -1.808 1.00 96.06 68 LYS A C 1
ATOM 537 O O . LYS A 1 68 ? 1.578 -0.593 -1.441 1.00 96.06 68 LYS A O 1
ATOM 542 N N . TYR A 1 69 ? 0.574 1.357 -1.876 1.00 94.88 69 TYR A N 1
ATOM 543 C CA . TYR A 1 69 ? 1.739 2.172 -1.516 1.00 94.88 69 TYR A CA 1
ATOM 544 C C . TYR A 1 69 ? 1.380 3.273 -0.528 1.00 94.88 69 TYR A C 1
ATOM 546 O O . TYR A 1 69 ? 0.243 3.735 -0.477 1.00 94.88 69 TYR A O 1
ATOM 554 N N . ALA A 1 70 ? 2.355 3.681 0.281 1.00 93.25 70 ALA A N 1
ATOM 555 C CA . ALA A 1 70 ? 2.145 4.724 1.272 1.00 93.25 70 ALA A CA 1
ATOM 556 C C . ALA A 1 70 ? 1.996 6.089 0.597 1.00 93.25 70 ALA A C 1
ATOM 558 O O . ALA A 1 70 ? 2.894 6.528 -0.122 1.00 93.25 70 ALA A O 1
ATOM 559 N N . ASP A 1 71 ? 0.908 6.777 0.919 1.00 92.12 71 ASP A N 1
ATOM 560 C CA . ASP A 1 71 ? 0.658 8.156 0.531 1.00 92.12 71 ASP A CA 1
ATOM 561 C C . ASP A 1 71 ? 0.401 9.034 1.765 1.00 92.12 71 ASP A C 1
ATOM 563 O O . ASP A 1 71 ? -0.213 8.628 2.755 1.00 92.12 71 ASP A O 1
ATOM 567 N N . GLY A 1 72 ? 0.912 10.261 1.731 1.00 89.00 72 GLY A N 1
ATOM 568 C CA . GLY A 1 72 ? 0.805 11.201 2.843 1.00 89.00 72 GLY A CA 1
ATOM 569 C C . GLY A 1 72 ? 1.780 10.966 4.010 1.00 89.00 72 GLY A C 1
ATOM 570 O O . GLY A 1 72 ? 2.262 9.869 4.309 1.00 89.00 72 GLY A O 1
ATOM 571 N N . ILE A 1 73 ? 2.083 12.059 4.719 1.00 89.12 73 ILE A N 1
ATOM 572 C CA . ILE A 1 73 ? 3.152 12.099 5.729 1.00 89.12 73 ILE A CA 1
ATOM 573 C C . ILE A 1 73 ? 2.901 11.172 6.925 1.00 89.12 73 ILE A C 1
ATOM 575 O O . ILE A 1 73 ? 3.849 10.611 7.475 1.00 89.12 73 ILE A O 1
ATOM 579 N N . SER A 1 74 ? 1.643 10.995 7.330 1.00 88.31 74 SER A N 1
ATOM 580 C CA . SER A 1 74 ? 1.276 10.202 8.508 1.00 88.31 74 SER A CA 1
ATOM 581 C C . SER A 1 74 ? 1.596 8.718 8.318 1.00 88.31 74 SER A C 1
ATOM 583 O O . SER A 1 74 ? 2.213 8.108 9.192 1.00 88.31 74 SER A O 1
ATOM 585 N N . VAL A 1 75 ? 1.265 8.158 7.151 1.00 88.62 75 VAL A N 1
ATOM 586 C CA . VAL A 1 75 ? 1.539 6.754 6.799 1.00 88.62 75 VAL A CA 1
ATOM 587 C C . VAL A 1 75 ? 3.041 6.532 6.620 1.00 88.62 75 VAL A C 1
ATOM 589 O O . VAL A 1 75 ? 3.613 5.617 7.213 1.00 88.62 75 VAL A O 1
ATOM 592 N N . VAL A 1 76 ? 3.723 7.437 5.908 1.00 88.31 76 VAL A N 1
ATOM 593 C CA . VAL A 1 76 ? 5.185 7.381 5.726 1.00 88.31 76 VAL A CA 1
ATOM 594 C C . VAL A 1 76 ? 5.927 7.440 7.068 1.00 88.31 76 VAL A C 1
ATOM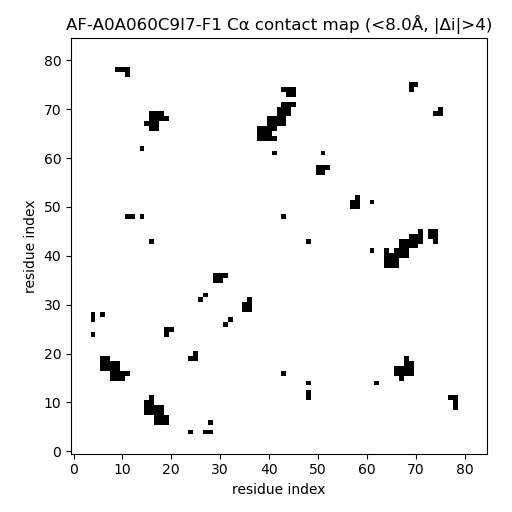 596 O O . VAL A 1 76 ? 6.889 6.700 7.293 1.00 88.31 76 VAL A O 1
ATOM 599 N N . ARG A 1 77 ? 5.489 8.300 7.996 1.00 88.94 77 ARG A N 1
ATOM 600 C CA . ARG A 1 77 ? 6.068 8.376 9.346 1.00 88.94 77 ARG A CA 1
ATOM 601 C C . ARG A 1 77 ? 5.804 7.110 10.158 1.00 88.94 77 ARG A C 1
ATOM 603 O O . ARG A 1 77 ? 6.705 6.683 10.879 1.00 88.94 77 ARG A O 1
ATOM 610 N N . ALA A 1 78 ? 4.622 6.504 10.035 1.00 87.44 78 ALA A N 1
ATOM 611 C CA . ALA A 1 78 ? 4.300 5.248 10.709 1.00 87.44 78 ALA A CA 1
ATOM 612 C C . ALA A 1 78 ? 5.242 4.115 10.271 1.00 87.44 78 ALA A C 1
ATOM 614 O O . ALA A 1 78 ? 5.815 3.449 11.133 1.00 87.44 78 ALA A O 1
ATOM 615 N N . ILE A 1 79 ? 5.497 3.977 8.963 1.00 86.81 79 ILE A N 1
ATOM 616 C CA . ILE A 1 79 ? 6.476 3.020 8.419 1.00 86.81 79 ILE A CA 1
ATOM 617 C C . ILE A 1 79 ? 7.855 3.245 9.043 1.00 86.81 79 ILE A C 1
ATOM 619 O O . ILE A 1 79 ? 8.426 2.336 9.641 1.00 86.81 79 ILE A O 1
ATOM 623 N N . ARG A 1 80 ? 8.364 4.484 8.979 1.00 85.44 80 ARG A N 1
ATOM 624 C CA . ARG A 1 80 ? 9.701 4.836 9.490 1.00 85.44 80 ARG A CA 1
ATOM 625 C C . ARG A 1 80 ? 9.856 4.615 10.993 1.00 85.44 80 ARG A C 1
ATOM 627 O O . ARG A 1 80 ? 10.964 4.360 11.456 1.00 85.44 80 ARG A O 1
ATOM 634 N N . LYS A 1 81 ? 8.778 4.766 11.767 1.00 84.56 81 LYS A N 1
ATOM 635 C CA . LYS A 1 81 ? 8.775 4.473 13.205 1.00 84.56 81 LYS A CA 1
ATOM 636 C C . LYS A 1 81 ? 8.825 2.967 13.458 1.00 84.56 81 LYS A C 1
ATOM 638 O O . LYS A 1 81 ? 9.537 2.545 14.362 1.00 84.56 81 LYS A O 1
ATOM 643 N N . ASN A 1 82 ? 8.097 2.178 12.669 1.00 67.25 82 ASN A N 1
ATOM 644 C CA . ASN A 1 82 ? 8.023 0.727 12.840 1.00 67.25 82 ASN A CA 1
ATOM 645 C C . ASN A 1 82 ? 9.339 0.027 12.463 1.00 67.25 82 ASN A C 1
ATOM 647 O O . ASN A 1 82 ? 9.713 -0.944 13.103 1.00 67.25 82 ASN A O 1
ATOM 651 N N . THR A 1 83 ? 10.087 0.564 11.496 1.00 61.12 83 THR A N 1
ATOM 652 C CA . THR A 1 83 ? 11.404 0.044 11.077 1.00 61.12 83 THR A CA 1
ATOM 653 C C . THR A 1 83 ? 12.570 0.432 11.997 1.00 61.12 83 THR A C 1
ATOM 655 O O . THR A 1 83 ? 13.707 0.085 11.706 1.00 61.12 83 THR A O 1
ATOM 658 N N . ARG A 1 84 ? 12.331 1.221 13.054 1.00 59.69 84 ARG A N 1
ATOM 659 C CA . ARG A 1 84 ? 13.352 1.640 14.040 1.00 59.69 84 ARG A CA 1
ATOM 660 C C . ARG A 1 84 ? 13.343 0.788 15.317 1.00 59.69 84 ARG A C 1
ATOM 662 O O . ARG A 1 84 ? 13.988 1.174 16.289 1.00 59.69 84 ARG A O 1
ATOM 669 N N . ARG A 1 85 ? 12.561 -0.290 15.342 1.00 46.62 85 ARG A N 1
ATOM 670 C CA . ARG A 1 85 ? 12.517 -1.255 16.443 1.00 46.62 85 ARG A CA 1
ATOM 671 C C . ARG A 1 85 ? 13.380 -2.461 16.136 1.00 46.62 85 ARG A C 1
ATOM 673 O O . ARG A 1 85 ? 13.416 -2.843 14.948 1.00 46.62 85 ARG A O 1
#

Mean predicted aligned error: 4.96 Å

Sequence (85 aa):
MKTTLMVPEYRIRHLNILGWRNMAHALESLWPGGVLCKGTLIAINAEKVLVTEDDNAIRELVDLAEYKYADGISVVRAIRKNTRR

Foldseek 3Di:
DPPPLDFDWFDDPNDTATHDPDPVSVCCNQQPPNRGDDWDADADEPVLVVVLVVDVVSVVVRVRTPHYHYDDDVRVVSRVVVVVD

Organism: NCBI:txid237777